Protein AF-A0A644Z2Z0-F1 (afdb_monomer)

Structure (mmCIF, N/CA/C/O backbone):
data_AF-A0A644Z2Z0-F1
#
_entry.id   AF-A0A644Z2Z0-F1
#
loop_
_atom_site.group_PDB
_atom_site.id
_atom_site.type_symbol
_atom_site.label_atom_id
_atom_site.label_alt_id
_atom_site.label_comp_id
_atom_site.l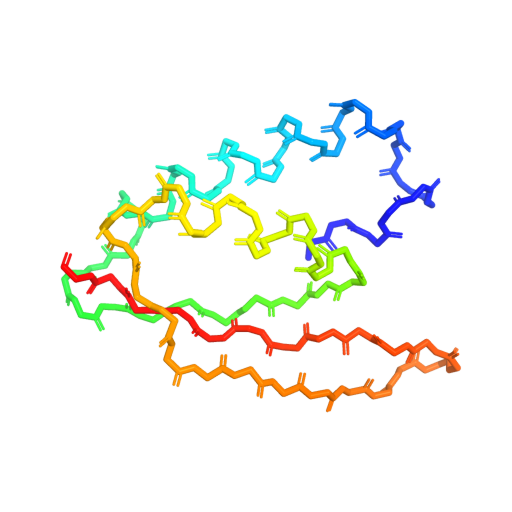abel_asym_id
_atom_site.label_entity_id
_atom_site.label_seq_id
_atom_site.pdbx_PDB_ins_code
_atom_site.Cartn_x
_atom_site.Cartn_y
_atom_site.Cartn_z
_atom_site.occupancy
_atom_site.B_iso_or_equiv
_atom_site.auth_seq_id
_atom_site.auth_comp_id
_atom_site.auth_asym_id
_atom_site.auth_atom_id
_atom_site.pdbx_PDB_model_num
ATOM 1 N N . MET A 1 1 ? 0.711 -5.336 -7.205 1.00 81.62 1 MET A N 1
ATOM 2 C CA . MET A 1 1 ? 0.386 -4.183 -8.087 1.00 81.62 1 MET A CA 1
ATOM 3 C C . MET A 1 1 ? 1.395 -4.147 -9.235 1.00 81.62 1 MET A C 1
ATOM 5 O O . MET A 1 1 ? 2.422 -4.803 -9.082 1.00 81.62 1 MET A O 1
ATOM 9 N N . PRO A 1 2 ? 1.140 -3.473 -10.376 1.00 80.25 2 PRO A N 1
ATOM 10 C CA . PRO A 1 2 ? 2.055 -3.505 -11.523 1.00 80.25 2 PRO A CA 1
ATOM 11 C C . PRO A 1 2 ? 3.484 -3.095 -11.160 1.00 80.25 2 PRO A C 1
ATOM 13 O O . PRO A 1 2 ? 3.691 -2.127 -10.429 1.00 80.25 2 PRO A O 1
ATOM 16 N N . PHE A 1 3 ? 4.465 -3.839 -11.673 1.00 73.75 3 PHE A N 1
ATOM 17 C CA . PHE A 1 3 ? 5.892 -3.716 -11.350 1.00 73.75 3 PHE A CA 1
ATOM 18 C C . PHE A 1 3 ? 6.565 -2.621 -12.200 1.00 73.75 3 PHE A C 1
ATOM 20 O O . PHE A 1 3 ? 7.550 -2.867 -12.899 1.00 73.75 3 PHE A O 1
ATOM 27 N N . GLY A 1 4 ? 5.999 -1.414 -12.167 1.00 68.06 4 GLY A N 1
ATOM 28 C CA . GLY A 1 4 ? 6.502 -0.243 -12.883 1.00 68.06 4 GLY A CA 1
ATOM 29 C C . GLY A 1 4 ? 6.461 -0.370 -14.408 1.00 68.06 4 GLY A C 1
ATOM 30 O O . GLY A 1 4 ? 5.538 -0.960 -14.969 1.00 68.06 4 GLY A O 1
ATOM 31 N N . ASN A 1 5 ? 7.476 0.174 -15.086 1.00 60.91 5 ASN A N 1
ATOM 32 C CA . ASN A 1 5 ? 7.541 0.332 -16.553 1.00 60.91 5 ASN A CA 1
ATOM 33 C C . ASN A 1 5 ? 7.499 -0.976 -17.370 1.00 60.91 5 ASN A C 1
ATOM 35 O O . ASN A 1 5 ? 7.499 -0.933 -18.596 1.00 60.91 5 ASN A O 1
ATOM 39 N N . ARG A 1 6 ? 7.495 -2.148 -16.723 1.00 65.38 6 ARG A N 1
ATOM 40 C CA . ARG A 1 6 ? 7.327 -3.438 -17.411 1.00 65.38 6 ARG A CA 1
ATOM 41 C C . ARG A 1 6 ? 5.881 -3.683 -17.848 1.00 65.38 6 ARG A C 1
ATOM 43 O O . ARG A 1 6 ? 5.650 -4.538 -18.695 1.00 65.38 6 ARG A O 1
ATOM 50 N N . VAL A 1 7 ? 4.921 -2.956 -17.269 1.00 62.03 7 VAL A N 1
ATOM 51 C CA . VAL A 1 7 ? 3.488 -3.109 -17.541 1.00 62.03 7 VAL A CA 1
ATOM 52 C C . VAL A 1 7 ? 2.828 -1.721 -17.499 1.00 62.03 7 VAL A C 1
ATOM 54 O O . VAL A 1 7 ? 2.315 -1.311 -16.465 1.00 62.03 7 VAL A O 1
ATOM 57 N N . GLY A 1 8 ? 2.883 -0.976 -18.610 1.00 64.44 8 GLY A N 1
ATOM 58 C CA . GLY A 1 8 ? 2.254 0.350 -18.762 1.00 64.44 8 GLY A CA 1
ATOM 59 C C . GLY A 1 8 ? 3.227 1.538 -18.791 1.00 64.44 8 GLY A C 1
ATOM 60 O O . GLY A 1 8 ? 4.429 1.388 -18.573 1.00 64.44 8 GLY A O 1
ATOM 61 N N . THR A 1 9 ? 2.705 2.733 -19.090 1.00 70.38 9 THR A N 1
ATOM 62 C CA . THR A 1 9 ? 3.459 3.996 -18.993 1.00 70.38 9 THR A CA 1
ATOM 63 C C . THR A 1 9 ? 3.447 4.522 -17.556 1.00 70.38 9 THR A C 1
ATOM 65 O O . THR A 1 9 ? 2.560 4.190 -16.768 1.00 70.38 9 THR A O 1
ATOM 68 N N . HIS A 1 10 ? 4.401 5.396 -17.219 1.00 70.81 10 HIS A N 1
ATOM 69 C CA . HIS A 1 10 ? 4.469 6.036 -15.900 1.00 70.81 10 HIS A CA 1
ATOM 70 C C . HIS A 1 10 ? 3.138 6.702 -15.502 1.00 70.81 10 HIS A C 1
ATOM 72 O O . HIS A 1 10 ? 2.612 6.426 -14.430 1.00 70.81 10 HIS A O 1
ATOM 78 N N . SER A 1 11 ? 2.530 7.475 -16.408 1.00 73.62 11 SER A N 1
ATOM 79 C CA . SER A 1 11 ? 1.258 8.177 -16.173 1.00 73.62 11 SER A CA 1
ATOM 80 C C . SER A 1 11 ? 0.057 7.248 -15.950 1.00 73.62 11 SER A C 1
ATOM 82 O O . SER A 1 11 ? -0.831 7.552 -15.147 1.00 73.62 11 SER A O 1
ATOM 84 N N . VAL A 1 12 ? 0.020 6.099 -16.633 1.00 78.38 12 VAL A N 1
ATOM 85 C CA . VAL A 1 12 ? -1.026 5.083 -16.432 1.00 78.38 12 VAL A CA 1
ATOM 86 C C . VAL A 1 12 ? -0.870 4.427 -15.062 1.00 78.38 12 VAL A C 1
ATOM 88 O O . VAL A 1 12 ? -1.860 4.240 -14.355 1.00 78.38 12 VAL A O 1
ATOM 91 N N . ASN A 1 13 ? 0.369 4.148 -14.650 1.00 81.50 13 ASN A N 1
ATOM 92 C CA . ASN A 1 13 ? 0.650 3.604 -13.326 1.00 81.50 13 ASN A CA 1
ATOM 93 C C . ASN A 1 13 ? 0.289 4.600 -12.216 1.00 81.50 13 ASN A C 1
ATOM 95 O O . ASN A 1 13 ? -0.334 4.201 -11.240 1.00 81.50 13 ASN A O 1
ATOM 99 N N . GLU A 1 14 ? 0.578 5.893 -12.363 1.00 88.94 14 GLU A N 1
ATOM 100 C CA . GLU A 1 14 ? 0.161 6.895 -11.370 1.00 88.94 14 GLU A CA 1
ATOM 101 C C . GLU A 1 14 ? -1.355 6.908 -11.151 1.00 88.94 14 GLU A C 1
ATOM 103 O O . GLU A 1 14 ? -1.819 6.849 -10.011 1.00 88.94 14 GLU A O 1
ATOM 108 N N . THR A 1 15 ? -2.127 6.935 -12.240 1.00 91.38 15 THR A N 1
ATOM 109 C CA . THR A 1 15 ? -3.593 6.935 -12.170 1.00 91.38 15 THR A CA 1
ATOM 110 C C . THR A 1 15 ? -4.125 5.663 -11.522 1.00 91.38 15 THR A C 1
ATOM 112 O O . THR A 1 15 ? -4.924 5.743 -10.592 1.00 91.38 15 THR A O 1
ATOM 115 N N . LEU A 1 16 ? -3.616 4.498 -11.927 1.00 91.69 16 LEU A N 1
ATOM 116 C CA . LEU A 1 16 ? -4.018 3.225 -11.338 1.00 91.69 16 LEU A CA 1
ATOM 117 C C . LEU A 1 16 ? -3.741 3.170 -9.830 1.00 91.69 16 LEU A C 1
ATOM 119 O O . LEU A 1 16 ? -4.599 2.730 -9.069 1.00 91.69 16 LEU A O 1
ATOM 123 N N . TYR A 1 17 ? -2.550 3.585 -9.393 1.00 94.19 17 TYR A N 1
ATOM 124 C CA . TYR A 1 17 ? -2.172 3.524 -7.981 1.00 94.19 17 TYR A CA 1
ATOM 125 C C . TYR A 1 17 ? -3.020 4.472 -7.133 1.00 94.19 17 TYR A C 1
ATOM 127 O O . TYR A 1 17 ? -3.485 4.069 -6.066 1.00 94.19 17 TYR A O 1
ATOM 135 N N . ARG A 1 18 ? -3.252 5.698 -7.614 1.00 95.25 18 ARG A N 1
ATOM 136 C CA . ARG A 1 18 ? -4.121 6.672 -6.948 1.00 95.25 18 ARG A CA 1
ATOM 137 C C . ARG A 1 18 ? -5.533 6.125 -6.781 1.00 95.25 18 ARG A C 1
ATOM 139 O O . ARG A 1 18 ? -6.051 6.090 -5.668 1.00 95.25 18 ARG A O 1
ATOM 146 N N . ASP A 1 19 ? -6.135 5.681 -7.879 1.00 95.56 19 ASP A N 1
ATOM 147 C CA . ASP A 1 19 ? -7.537 5.273 -7.896 1.00 95.56 19 ASP A CA 1
ATOM 148 C C . ASP A 1 19 ? -7.737 3.978 -7.089 1.00 95.56 19 ASP A C 1
ATOM 150 O O . ASP A 1 19 ? -8.728 3.837 -6.371 1.00 95.56 19 ASP A O 1
ATOM 154 N N . PHE A 1 20 ? -6.760 3.063 -7.122 1.00 95.62 20 PHE A N 1
ATOM 155 C CA . PHE A 1 20 ? -6.751 1.870 -6.275 1.00 95.62 20 PHE A CA 1
ATOM 156 C C . PHE A 1 20 ? -6.697 2.220 -4.784 1.00 95.62 20 PHE A C 1
ATOM 158 O O . PHE A 1 20 ? -7.512 1.713 -4.011 1.00 95.62 20 PHE A O 1
ATOM 165 N N . VAL A 1 21 ? -5.768 3.091 -4.369 1.00 96.94 21 VAL A N 1
ATOM 166 C CA . VAL A 1 21 ? -5.657 3.514 -2.964 1.00 96.94 21 VAL A CA 1
ATOM 167 C C . VAL A 1 21 ? -6.948 4.185 -2.499 1.00 96.94 21 VAL A C 1
ATOM 169 O O . VAL A 1 21 ? -7.449 3.849 -1.430 1.00 96.94 21 VAL A O 1
ATOM 172 N N . HIS A 1 22 ? -7.544 5.038 -3.331 1.00 97.31 22 HIS A N 1
ATOM 173 C CA . HIS A 1 22 ? -8.805 5.708 -3.014 1.00 97.31 22 HIS A CA 1
ATOM 174 C C . HIS A 1 22 ? -10.012 4.749 -2.937 1.00 97.31 22 HIS A C 1
ATOM 176 O O . HIS A 1 22 ? -11.019 5.031 -2.281 1.00 97.31 22 HIS A O 1
ATOM 182 N N . ALA A 1 23 ? -9.940 3.590 -3.597 1.00 97.50 23 ALA A N 1
ATOM 183 C CA . ALA A 1 23 ? -10.977 2.564 -3.534 1.00 97.50 23 ALA A CA 1
ATOM 184 C C . ALA A 1 23 ? -10.858 1.653 -2.299 1.00 97.50 23 ALA A C 1
ATOM 186 O O . ALA A 1 23 ? -11.879 1.146 -1.830 1.00 97.50 23 ALA A O 1
ATOM 187 N N . LEU A 1 24 ? -9.656 1.456 -1.742 1.00 97.12 24 LEU A N 1
ATOM 188 C CA . LEU A 1 24 ? -9.415 0.550 -0.606 1.00 97.12 24 LEU A CA 1
ATOM 189 C C . LEU A 1 24 ? -10.359 0.760 0.594 1.00 97.12 24 LEU A C 1
ATOM 191 O O . LEU A 1 24 ? -10.880 -0.239 1.096 1.00 97.12 24 LEU A O 1
ATOM 195 N N . PRO A 1 25 ? -10.665 1.992 1.041 1.00 97.56 25 PRO A N 1
ATOM 196 C CA . PRO A 1 25 ? -11.580 2.210 2.161 1.00 97.56 25 PRO A CA 1
ATOM 197 C C . PRO A 1 25 ? -12.994 1.688 1.891 1.00 97.56 25 PRO A C 1
ATOM 199 O O . PRO A 1 25 ? -13.704 1.331 2.823 1.00 97.56 25 PRO A O 1
ATOM 202 N N . LYS A 1 26 ? -13.416 1.609 0.624 1.00 97.31 26 LYS A N 1
ATOM 203 C CA . LYS A 1 26 ? -14.724 1.058 0.233 1.00 97.31 26 LYS A CA 1
ATOM 204 C C . LYS A 1 26 ? -14.724 -0.473 0.202 1.00 97.31 26 LYS A C 1
ATOM 206 O O . LYS A 1 26 ? -15.786 -1.075 0.309 1.00 97.31 26 LYS A O 1
ATOM 211 N N . LEU A 1 27 ? -13.550 -1.089 0.053 1.00 96.88 27 LEU A N 1
ATOM 212 C CA . LEU A 1 27 ? -13.369 -2.541 -0.041 1.00 96.88 27 LEU A CA 1
ATOM 213 C C . LEU A 1 27 ? -13.074 -3.191 1.316 1.00 96.88 27 LEU A C 1
ATOM 215 O O . LEU A 1 27 ? -13.401 -4.356 1.530 1.00 96.88 27 LEU A O 1
ATOM 219 N N . LEU A 1 28 ? -12.445 -2.454 2.231 1.00 97.69 28 LEU A N 1
ATOM 220 C CA . LEU A 1 28 ? -12.088 -2.938 3.560 1.00 97.69 28 LEU A CA 1
ATOM 221 C C . LEU A 1 28 ? -13.200 -2.633 4.564 1.00 97.69 28 LEU A C 1
ATOM 223 O O . LEU A 1 28 ? -13.711 -1.517 4.605 1.00 97.69 28 LEU A O 1
ATOM 227 N N . ALA A 1 29 ? -13.532 -3.586 5.435 1.00 97.31 29 ALA A N 1
ATOM 228 C CA . ALA A 1 29 ? -14.320 -3.295 6.634 1.00 97.31 29 ALA A CA 1
ATOM 229 C C . ALA A 1 29 ? -13.559 -2.331 7.570 1.00 97.31 29 ALA A C 1
ATOM 231 O O . ALA A 1 29 ? -12.344 -2.170 7.440 1.00 97.31 29 ALA A O 1
ATOM 232 N N . SER A 1 30 ? -14.251 -1.703 8.527 1.00 96.12 30 SER A N 1
ATOM 233 C CA . SER A 1 30 ? -13.586 -0.911 9.578 1.00 96.12 30 SER A CA 1
ATOM 234 C C . SER A 1 30 ? -12.559 -1.773 10.325 1.00 96.12 30 SER A C 1
ATOM 236 O O . SER A 1 30 ? -12.860 -2.909 10.693 1.00 96.12 30 SER A O 1
ATOM 238 N N . GLY A 1 31 ? -11.328 -1.276 10.478 1.00 97.25 31 GLY A N 1
ATOM 239 C CA . GLY A 1 31 ? -10.202 -2.041 11.024 1.00 97.25 31 GLY A CA 1
ATOM 240 C C . GLY A 1 31 ? -9.633 -3.125 10.095 1.00 97.25 31 GLY A C 1
ATOM 241 O O . GLY A 1 31 ? -8.668 -3.794 10.468 1.00 97.25 31 GLY A O 1
ATOM 242 N N . GLY A 1 32 ? -10.198 -3.301 8.897 1.00 98.19 32 GLY A N 1
ATOM 243 C CA . GLY A 1 32 ? -9.755 -4.267 7.896 1.00 98.19 32 GLY A CA 1
ATOM 244 C C . GLY A 1 32 ? -8.344 -3.976 7.386 1.00 98.19 32 GLY A C 1
ATOM 245 O O . GLY A 1 32 ? -7.889 -2.832 7.392 1.00 98.19 32 GLY A O 1
ATOM 246 N N . ILE A 1 33 ? -7.653 -5.026 6.941 1.00 98.25 33 ILE A N 1
ATOM 247 C CA . ILE A 1 33 ? -6.247 -4.977 6.531 1.00 98.25 33 ILE A CA 1
ATOM 248 C C . ILE A 1 33 ? -6.124 -5.260 5.034 1.00 98.25 33 ILE A C 1
ATOM 250 O O . ILE A 1 33 ? -6.734 -6.200 4.530 1.00 98.25 33 ILE A O 1
ATOM 254 N N . ALA A 1 34 ?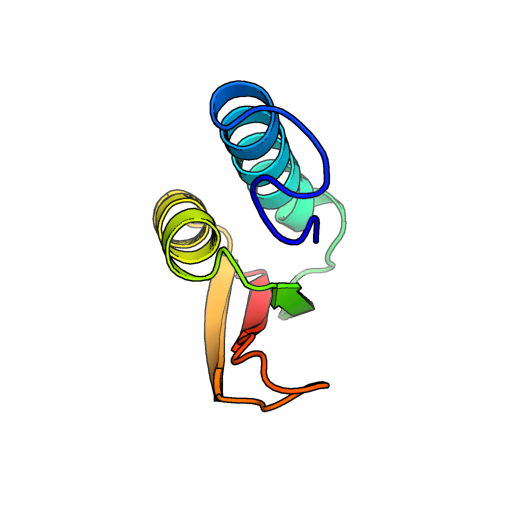 -5.270 -4.502 4.349 1.00 97.94 34 ALA A N 1
ATOM 255 C CA . ALA A 1 34 ? -4.751 -4.859 3.034 1.00 97.94 34 ALA A CA 1
ATOM 256 C C . ALA A 1 34 ? 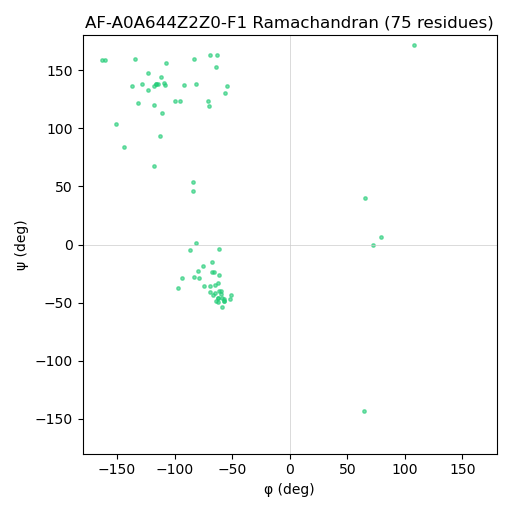-3.232 -5.061 3.098 1.00 97.94 34 ALA A C 1
ATOM 258 O O . ALA A 1 34 ? -2.513 -4.281 3.722 1.00 97.94 34 ALA A O 1
ATOM 259 N N . VAL A 1 35 ? -2.750 -6.106 2.424 1.00 97.69 35 VAL A N 1
ATOM 260 C CA . VAL A 1 35 ? -1.323 -6.399 2.246 1.00 97.69 35 VAL A CA 1
ATOM 261 C C . VAL A 1 35 ? -0.985 -6.177 0.779 1.00 97.69 35 VAL A C 1
ATOM 263 O O . VAL A 1 35 ? -1.490 -6.871 -0.102 1.00 97.69 35 VAL A O 1
ATOM 266 N N . LEU A 1 36 ? -0.165 -5.169 0.510 1.00 96.50 36 LEU A N 1
ATOM 267 C CA . LEU A 1 36 ? 0.154 -4.698 -0.831 1.00 96.50 36 LEU A CA 1
ATOM 268 C C . LEU A 1 36 ? 1.595 -5.064 -1.173 1.00 96.50 36 LEU A C 1
ATOM 270 O O . LEU A 1 36 ? 2.480 -4.933 -0.339 1.00 96.50 36 LEU A O 1
ATOM 274 N N . TYR A 1 37 ? 1.830 -5.498 -2.408 1.00 94.62 37 TYR A N 1
ATOM 275 C CA . TYR A 1 37 ? 3.144 -5.940 -2.876 1.00 94.62 37 TYR A CA 1
ATOM 276 C C . TYR A 1 37 ? 3.486 -5.291 -4.217 1.00 94.62 37 TYR A C 1
ATOM 278 O O . TYR A 1 37 ? 2.711 -5.403 -5.181 1.00 94.62 37 TYR A O 1
ATOM 286 N N . THR A 1 38 ? 4.606 -4.562 -4.271 1.00 92.50 38 THR A N 1
ATOM 287 C CA . THR A 1 38 ? 5.040 -3.842 -5.479 1.00 92.50 38 THR A CA 1
ATOM 288 C C . THR A 1 38 ? 6.512 -3.410 -5.460 1.00 92.50 38 THR A C 1
ATOM 290 O O . THR A 1 38 ? 7.113 -3.236 -4.401 1.00 92.50 38 THR A O 1
ATOM 293 N N . MET A 1 39 ? 7.069 -3.162 -6.650 1.00 90.75 39 MET A N 1
ATOM 294 C CA . MET A 1 39 ? 8.335 -2.442 -6.852 1.0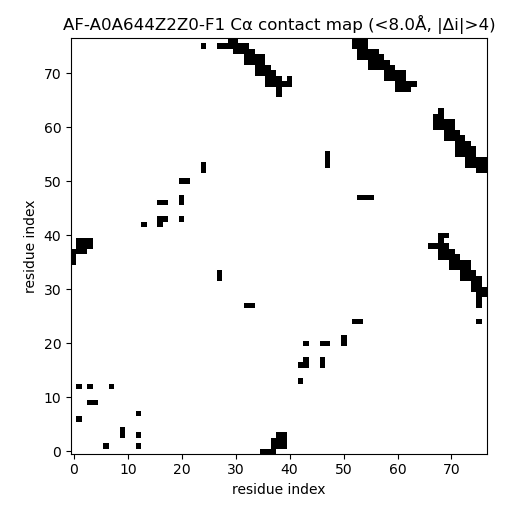0 90.75 39 MET A CA 1
ATOM 295 C C . MET A 1 39 ? 8.183 -0.919 -6.732 1.00 90.75 39 MET A C 1
ATOM 297 O O . MET A 1 39 ? 9.113 -0.235 -6.305 1.00 90.75 39 MET A O 1
ATOM 301 N N . GLU A 1 40 ? 7.001 -0.385 -7.045 1.00 90.81 40 GLU A N 1
ATOM 302 C CA . GLU A 1 40 ? 6.682 1.052 -7.035 1.00 90.81 40 GLU A CA 1
ATOM 303 C C . GLU A 1 40 ? 6.302 1.538 -5.625 1.00 90.81 40 GLU A C 1
ATOM 305 O O . GLU A 1 40 ? 5.306 2.228 -5.407 1.00 90.81 40 GLU A O 1
ATOM 310 N N . HIS A 1 41 ? 7.083 1.140 -4.621 1.00 91.12 41 HIS A N 1
ATOM 311 C CA . HIS A 1 41 ? 6.782 1.402 -3.211 1.00 91.12 41 HIS A CA 1
ATOM 312 C C . HIS A 1 41 ? 6.734 2.900 -2.880 1.00 91.12 41 HIS A C 1
ATOM 314 O O . HIS A 1 41 ? 5.925 3.325 -2.057 1.00 91.12 41 HIS A O 1
ATOM 320 N N . LYS A 1 42 ? 7.558 3.720 -3.549 1.00 91.44 42 LYS A N 1
ATOM 321 C CA . LYS A 1 42 ? 7.536 5.184 -3.398 1.00 91.44 42 LYS A CA 1
ATOM 322 C C . LYS A 1 42 ? 6.209 5.769 -3.872 1.00 91.44 42 LYS A C 1
ATOM 324 O O . LYS A 1 42 ? 5.593 6.529 -3.134 1.00 91.44 42 LYS A O 1
ATOM 329 N N . LEU A 1 43 ? 5.753 5.367 -5.060 1.00 92.19 43 LEU A N 1
ATOM 330 C CA . LEU A 1 43 ? 4.483 5.815 -5.628 1.00 92.19 43 LEU A CA 1
ATOM 331 C C . LEU A 1 43 ? 3.300 5.380 -4.758 1.00 92.19 43 LEU A C 1
ATOM 333 O O . LEU A 1 43 ? 2.441 6.192 -4.424 1.00 92.19 43 LEU A O 1
ATOM 337 N N . LEU A 1 44 ? 3.299 4.115 -4.328 1.00 94.69 44 LEU A N 1
ATOM 338 C CA . LEU A 1 44 ? 2.293 3.600 -3.404 1.00 94.69 44 LEU A CA 1
ATOM 339 C C . LEU A 1 44 ? 2.262 4.411 -2.100 1.00 94.69 44 LEU A C 1
ATOM 341 O O . LEU A 1 44 ? 1.195 4.826 -1.660 1.00 94.69 44 LEU A O 1
ATOM 345 N N . THR A 1 45 ? 3.428 4.686 -1.512 1.00 94.75 45 THR A N 1
ATOM 346 C CA . THR A 1 45 ? 3.544 5.464 -0.269 1.00 94.75 45 THR A CA 1
ATOM 347 C C . THR A 1 45 ? 3.010 6.884 -0.431 1.00 94.75 45 THR A C 1
ATOM 349 O O . THR A 1 45 ? 2.348 7.387 0.475 1.00 94.75 45 THR A O 1
ATOM 352 N N . THR A 1 46 ? 3.269 7.532 -1.571 1.00 95.50 46 THR A N 1
ATOM 353 C CA . THR A 1 46 ? 2.746 8.872 -1.869 1.00 95.50 46 THR A CA 1
ATOM 354 C C . THR A 1 46 ? 1.224 8.902 -1.795 1.00 95.50 46 THR A C 1
ATOM 356 O O . THR A 1 46 ? 0.670 9.755 -1.105 1.00 95.50 46 THR A O 1
ATOM 359 N N . PHE A 1 47 ? 0.543 7.953 -2.441 1.00 96.50 47 PHE A N 1
ATOM 360 C CA . PHE A 1 47 ? -0.920 7.933 -2.432 1.00 96.50 47 PHE A CA 1
ATOM 361 C C . PHE A 1 47 ? -1.503 7.455 -1.105 1.00 96.50 47 PHE A C 1
ATOM 363 O O . PHE A 1 47 ? -2.497 8.016 -0.660 1.00 96.50 47 PHE A O 1
ATOM 370 N N . LEU A 1 48 ? -0.869 6.495 -0.423 1.00 97.12 48 LEU A N 1
ATOM 371 C CA . LEU A 1 48 ? -1.302 6.076 0.915 1.00 97.12 48 LEU A CA 1
ATOM 372 C C . LEU A 1 48 ? -1.266 7.235 1.918 1.00 97.12 48 LEU A C 1
ATOM 374 O O . LEU A 1 48 ? -2.187 7.382 2.709 1.00 97.12 48 LEU A O 1
ATOM 378 N N . LYS A 1 49 ? -0.243 8.096 1.861 1.00 96.25 49 LYS A N 1
ATOM 379 C CA . LYS A 1 49 ? -0.159 9.296 2.712 1.00 96.25 49 LYS A CA 1
ATOM 380 C C . LYS A 1 49 ? -1.242 10.335 2.412 1.00 96.25 49 LYS A C 1
ATOM 382 O O . LYS A 1 49 ? -1.534 11.155 3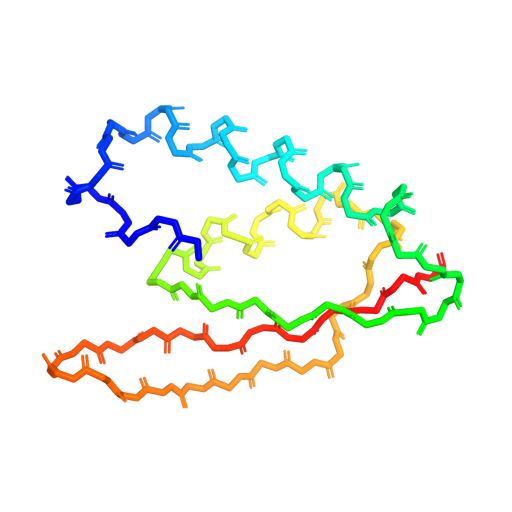.276 1.00 96.25 49 LYS A O 1
ATOM 387 N N . ALA A 1 50 ? -1.797 10.324 1.203 1.00 96.62 50 ALA A N 1
ATOM 388 C CA . ALA A 1 50 ? -2.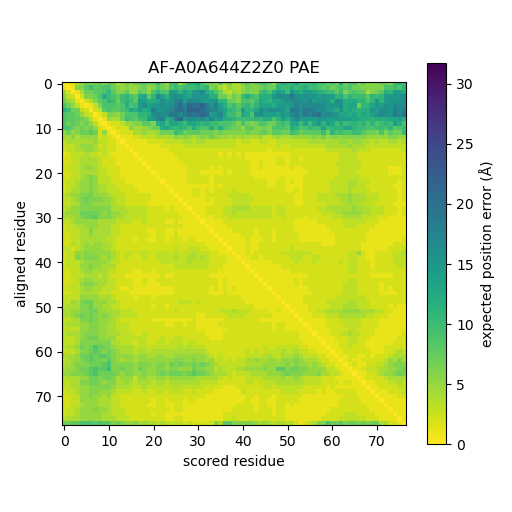868 11.225 0.789 1.00 96.62 50 ALA A CA 1
ATOM 389 C C . ALA A 1 50 ? -4.273 10.695 1.135 1.00 96.62 50 ALA A C 1
ATOM 391 O O . ALA A 1 50 ? -5.247 11.413 0.926 1.00 96.62 50 ALA A O 1
ATOM 392 N N . GLU A 1 51 ? -4.388 9.470 1.662 1.00 97.56 51 GLU A N 1
ATOM 393 C CA . GLU A 1 51 ? -5.663 8.824 1.976 1.00 97.56 51 GLU A CA 1
ATOM 394 C C . GLU A 1 51 ? -5.831 8.665 3.502 1.00 97.56 51 GLU A C 1
ATOM 396 O O . GLU A 1 51 ? -5.364 7.682 4.080 1.00 97.56 51 GLU A O 1
ATOM 401 N N . PRO A 1 52 ? -6.491 9.618 4.190 1.00 96.50 52 PRO A N 1
ATOM 402 C CA . PRO A 1 52 ? -6.543 9.667 5.657 1.00 96.50 52 PRO A CA 1
ATOM 403 C C . PRO A 1 52 ? -7.341 8.521 6.292 1.00 96.50 52 PRO A C 1
ATOM 405 O O . PRO A 1 52 ? -7.230 8.284 7.491 1.00 96.5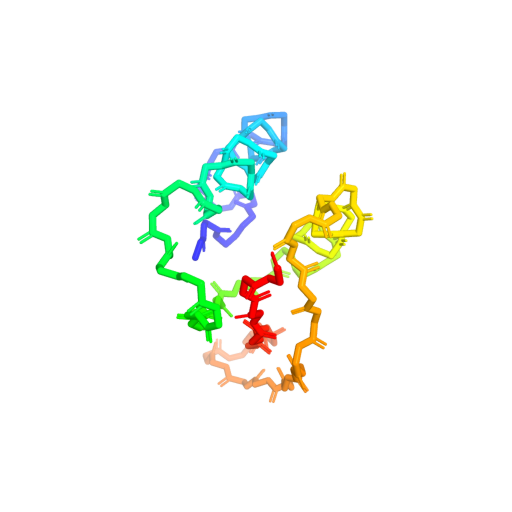0 52 PRO A O 1
ATOM 408 N N . SER A 1 53 ? -8.145 7.811 5.499 1.00 97.62 53 SER A N 1
ATOM 409 C CA . SER A 1 53 ? -8.918 6.644 5.935 1.00 97.62 53 SER A CA 1
ATOM 410 C C . SER A 1 53 ? -8.093 5.348 5.980 1.00 97.62 53 SER A C 1
ATOM 412 O O . SER A 1 53 ? -8.613 4.283 6.328 1.00 97.62 53 SER A O 1
ATOM 414 N N . LEU A 1 54 ? -6.800 5.420 5.649 1.00 98.25 54 LEU A N 1
ATOM 415 C CA . LEU A 1 54 ? -5.855 4.314 5.727 1.00 98.25 54 LEU A CA 1
ATOM 416 C C . LEU A 1 54 ? -4.667 4.690 6.618 1.00 98.25 54 LEU A C 1
ATOM 418 O O . LEU A 1 54 ? -4.035 5.727 6.450 1.00 98.25 54 LEU A O 1
ATOM 422 N N . ALA A 1 55 ? -4.306 3.795 7.529 1.00 97.69 55 ALA A N 1
ATOM 423 C CA . ALA A 1 55 ? -3.093 3.891 8.327 1.00 97.69 55 ALA A CA 1
ATOM 424 C C . ALA A 1 55 ? -2.074 2.840 7.881 1.00 97.69 55 ALA A C 1
ATOM 426 O O . ALA A 1 55 ? -2.414 1.674 7.666 1.00 97.69 55 ALA A O 1
ATOM 427 N N . LEU A 1 56 ? -0.804 3.235 7.785 1.00 97.50 56 LEU A N 1
ATOM 428 C CA . LEU A 1 56 ? 0.298 2.298 7.586 1.00 97.50 56 LEU A CA 1
ATOM 429 C C . LEU A 1 56 ? 0.497 1.476 8.867 1.00 97.50 56 LEU A C 1
ATOM 431 O O . LEU A 1 56 ? 0.788 2.032 9.922 1.00 97.50 56 LEU A O 1
ATOM 435 N N . ALA A 1 57 ? 0.351 0.157 8.767 1.00 97.31 57 ALA A N 1
ATOM 436 C CA . ALA A 1 57 ? 0.521 -0.765 9.886 1.00 97.31 57 ALA A CA 1
ATOM 437 C C . ALA A 1 57 ? 1.922 -1.394 9.915 1.00 97.31 57 ALA A C 1
ATOM 439 O O . ALA A 1 57 ? 2.477 -1.597 10.991 1.00 97.31 57 ALA A O 1
ATOM 440 N N . ALA A 1 58 ? 2.491 -1.710 8.749 1.00 97.44 58 ALA A N 1
ATOM 441 C CA . ALA A 1 58 ? 3.846 -2.241 8.629 1.00 97.44 58 ALA A CA 1
ATOM 442 C C . ALA A 1 58 ? 4.394 -2.060 7.208 1.00 97.44 58 ALA A C 1
ATOM 444 O O . ALA A 1 58 ? 3.639 -1.962 6.240 1.00 97.44 58 ALA A O 1
ATOM 445 N N . GLU A 1 59 ? 5.716 -2.089 7.078 1.00 97.06 59 GLU A N 1
ATOM 446 C CA . GLU A 1 59 ? 6.404 -2.192 5.796 1.00 97.06 59 GLU A CA 1
ATOM 447 C C . GLU A 1 59 ? 7.559 -3.189 5.926 1.00 97.06 59 GLU A C 1
ATOM 449 O O . GLU A 1 59 ? 8.283 -3.176 6.921 1.00 97.06 59 GLU A O 1
ATOM 454 N N . LEU A 1 60 ? 7.717 -4.066 4.934 1.00 96.94 60 LEU A N 1
ATOM 455 C CA . LEU A 1 60 ? 8.779 -5.062 4.888 1.00 96.94 60 LEU A CA 1
ATOM 456 C C . LEU A 1 60 ? 9.512 -4.994 3.551 1.00 96.94 60 LEU A C 1
ATOM 458 O O . LEU A 1 60 ? 8.897 -4.888 2.485 1.00 96.94 60 LEU A O 1
ATOM 462 N N . THR A 1 61 ? 10.835 -5.104 3.617 1.00 95.06 61 THR A N 1
ATOM 463 C CA . THR A 1 61 ? 11.682 -5.314 2.441 1.00 95.06 61 THR A CA 1
ATOM 464 C C . THR A 1 61 ? 11.668 -6.791 2.078 1.00 95.06 61 THR A C 1
ATOM 466 O O . THR A 1 61 ? 11.757 -7.650 2.954 1.00 95.06 61 THR A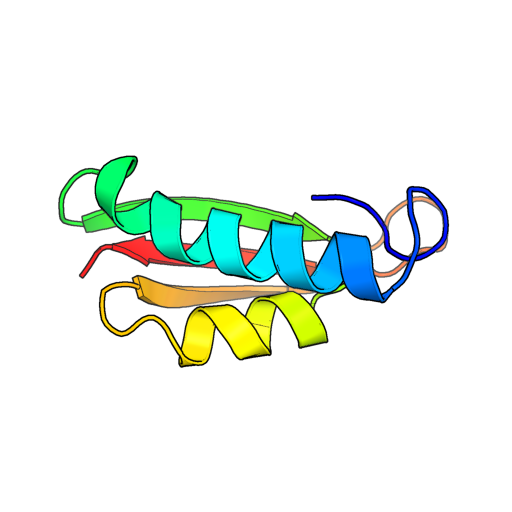 O 1
ATOM 469 N N . THR A 1 62 ? 11.575 -7.086 0.787 1.00 94.62 62 THR A N 1
ATOM 470 C CA . THR A 1 62 ? 11.611 -8.454 0.265 1.00 94.62 62 THR A CA 1
ATOM 471 C C . THR A 1 62 ? 12.542 -8.535 -0.931 1.00 94.62 62 THR A C 1
ATOM 473 O O . THR A 1 62 ? 12.824 -7.519 -1.564 1.00 94.62 62 THR A O 1
ATOM 476 N N . GLU A 1 63 ? 12.998 -9.743 -1.236 1.00 93.06 63 GLU A N 1
ATOM 477 C CA . GLU A 1 63 ? 13.726 -10.065 -2.458 1.00 93.06 63 GLU A CA 1
ATOM 478 C C . GLU A 1 63 ? 12.885 -11.056 -3.271 1.00 93.06 63 GLU A C 1
ATOM 480 O O . GLU A 1 63 ? 12.249 -11.947 -2.702 1.00 93.06 63 GLU A O 1
ATOM 485 N N . ALA A 1 64 ? 12.828 -10.863 -4.588 1.00 88.25 64 ALA A N 1
ATOM 486 C CA . ALA A 1 64 ? 12.175 -11.789 -5.504 1.00 88.25 64 ALA A CA 1
ATOM 487 C C . ALA A 1 64 ? 12.820 -11.747 -6.897 1.00 88.25 64 ALA A C 1
ATOM 489 O O . ALA A 1 64 ? 12.556 -10.839 -7.691 1.00 88.25 64 ALA A O 1
ATOM 490 N N . GLY A 1 65 ? 13.631 -12.755 -7.219 1.00 88.44 65 GLY A N 1
ATOM 491 C CA . GLY A 1 65 ? 14.215 -12.925 -8.553 1.00 88.44 65 GLY A CA 1
ATOM 492 C C . GLY A 1 65 ? 15.190 -11.809 -8.943 1.00 88.44 65 GLY A C 1
ATOM 493 O O . GLY A 1 65 ? 15.165 -11.334 -10.078 1.00 88.44 65 GLY A O 1
ATOM 494 N N . GLY A 1 66 ? 16.010 -11.353 -7.996 1.00 90.44 66 GLY A N 1
ATOM 495 C CA . GLY A 1 66 ? 16.956 -10.246 -8.145 1.00 90.44 66 GLY A CA 1
ATOM 496 C C . GLY A 1 66 ? 16.318 -8.859 -8.034 1.00 90.44 66 GLY A C 1
ATOM 497 O O . GLY A 1 66 ? 16.982 -7.852 -8.284 1.00 90.44 66 GLY A O 1
ATOM 498 N N . LEU A 1 67 ? 15.032 -8.782 -7.687 1.00 88.69 67 LEU A N 1
ATOM 499 C CA . LEU A 1 67 ? 14.306 -7.533 -7.473 1.00 88.69 67 LEU A CA 1
ATOM 500 C C . LEU A 1 67 ? 14.039 -7.318 -5.985 1.00 88.69 67 LEU A C 1
ATOM 502 O O . LEU A 1 67 ? 13.942 -8.277 -5.229 1.00 88.69 67 LEU A O 1
ATOM 506 N N . ASN A 1 68 ? 13.850 -6.057 -5.588 1.00 91.69 68 ASN A N 1
ATOM 507 C CA . ASN A 1 68 ? 13.606 -5.668 -4.196 1.00 91.69 68 ASN A CA 1
ATOM 508 C C . ASN A 1 68 ? 12.230 -5.002 -4.007 1.00 91.69 68 ASN A C 1
ATOM 510 O O . ASN A 1 68 ? 12.161 -3.789 -3.769 1.00 91.69 68 ASN A O 1
ATOM 514 N N . PRO A 1 69 ? 11.119 -5.740 -4.174 1.00 93.06 69 PRO A N 1
ATOM 515 C CA . PRO A 1 69 ? 9.796 -5.202 -3.903 1.00 93.06 69 PRO A CA 1
ATOM 516 C C . PRO A 1 69 ? 9.592 -4.985 -2.401 1.00 93.06 69 PRO A C 1
ATOM 518 O O . PRO A 1 69 ? 10.309 -5.528 -1.554 1.00 93.06 69 PRO A O 1
ATOM 521 N N . ARG A 1 70 ? 8.580 -4.185 -2.065 1.00 95.12 70 ARG A N 1
ATOM 522 C CA . ARG A 1 70 ? 8.133 -4.014 -0.683 1.00 95.12 70 ARG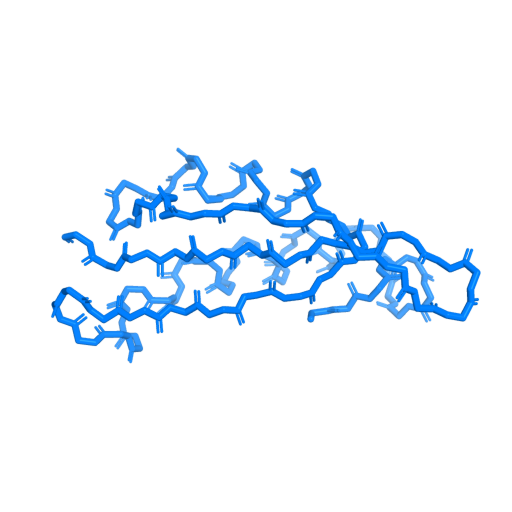 A CA 1
ATOM 523 C C . ARG A 1 70 ? 6.761 -4.618 -0.473 1.00 95.12 70 ARG A C 1
ATOM 525 O O . ARG A 1 70 ? 5.894 -4.540 -1.347 1.00 95.12 70 ARG A O 1
ATOM 532 N N . VAL A 1 71 ? 6.585 -5.174 0.719 1.00 97.19 71 VAL A N 1
ATOM 533 C CA . VAL A 1 71 ? 5.280 -5.503 1.283 1.00 97.19 71 VAL A CA 1
ATOM 534 C C . VAL A 1 71 ? 4.853 -4.340 2.171 1.00 97.19 71 VAL A C 1
ATOM 536 O O . VAL A 1 71 ? 5.563 -3.980 3.105 1.00 97.19 71 VAL A O 1
ATOM 539 N N . THR A 1 72 ? 3.690 -3.762 1.902 1.00 97.88 72 THR A N 1
ATOM 540 C CA . THR A 1 72 ? 3.107 -2.662 2.674 1.00 97.88 72 THR A CA 1
ATOM 541 C C . THR A 1 72 ? 1.783 -3.127 3.263 1.00 97.88 72 THR A C 1
ATOM 543 O O . THR A 1 72 ? 0.870 -3.500 2.528 1.00 97.88 72 THR A O 1
ATOM 546 N N . VAL A 1 73 ? 1.669 -3.116 4.588 1.00 98.12 73 VAL A N 1
ATOM 547 C CA . VAL A 1 73 ? 0.446 -3.481 5.308 1.00 98.12 73 VAL A CA 1
ATOM 548 C C . VAL A 1 73 ? -0.273 -2.205 5.713 1.00 98.12 73 VAL A C 1
ATOM 550 O O . VAL A 1 73 ? 0.302 -1.366 6.408 1.00 98.12 73 VAL A O 1
ATOM 553 N N . VAL A 1 74 ? -1.531 -2.066 5.309 1.00 98.06 74 VAL A N 1
ATOM 554 C CA . VAL A 1 74 ? -2.372 -0.911 5.641 1.00 98.06 74 VAL A CA 1
ATOM 555 C C . VAL A 1 74 ? -3.649 -1.355 6.333 1.00 98.06 74 VAL A C 1
ATOM 557 O O . VAL A 1 74 ? -4.172 -2.434 6.058 1.00 98.06 74 VAL A O 1
ATOM 560 N N . ARG A 1 75 ? -4.146 -0.517 7.238 1.00 98.31 75 ARG A N 1
ATOM 561 C CA . ARG A 1 75 ? -5.385 -0.722 7.985 1.00 98.31 75 ARG A CA 1
ATOM 562 C C . ARG A 1 75 ? -6.375 0.382 7.648 1.00 98.31 75 ARG A C 1
ATOM 564 O O . ARG A 1 75 ? -5.986 1.545 7.656 1.00 98.31 75 ARG A O 1
ATOM 571 N N . ARG A 1 76 ? -7.645 0.040 7.427 1.00 98.25 76 ARG A N 1
ATOM 572 C CA . ARG A 1 76 ? -8.721 1.037 7.387 1.00 98.25 76 ARG A CA 1
ATOM 573 C C . ARG A 1 76 ? -8.983 1.574 8.793 1.00 98.25 76 ARG A C 1
ATOM 575 O O . ARG A 1 76 ? -9.262 0.779 9.696 1.00 98.25 76 ARG A O 1
ATOM 582 N N . VAL A 1 77 ? -8.894 2.891 8.949 1.00 95.12 77 VAL A N 1
ATOM 583 C CA . VAL A 1 77 ? -9.202 3.617 10.192 1.00 95.12 77 VAL A CA 1
ATOM 584 C C . VAL A 1 77 ? -10.569 4.279 10.143 1.00 95.12 77 VAL A C 1
ATOM 586 O O . VAL A 1 77 ? -11.070 4.543 9.024 1.00 95.12 77 VAL A O 1
#

Organism: NCBI:txid1076179

Nearest PDB structures (foldseek):
  6q56-assembly4_D  TM=7.239E-01  e=4.052E-02  Bacillus subtilis subsp. subtilis str. 168
  3ku1-assembly2_B  TM=7.095E-01  e=9.768E-02  Streptococcus pneumoniae
  7o4o-assembly1_A  TM=7.354E-01  e=1.424E-01  Staphylococcus aureus
  2vzy-assembly1_C  TM=4.848E-01  e=8.089E-02  Mycobacterium tuberculosis H37Rv
  8k1r-assembly1_A  TM=5.526E-01  e=2.077E-01  Spirochaeta thermophila DSM 6578

InterPro domains:
  IPR000241 Ribosomal RNA large subunit methyltransferase K/L-like, methyltransferase domain [PF01170] (1-51)
  IPR029063 S-adenosyl-L-methionine-dependent methyltransferase superfamily [G3DSA:3.40.50.150] (1-77)

Mean predicted aligned error: 3.73 Å

Radius of gyration: 12.34 Å; Cα contacts (8 Å, |Δi|>4): 113; chains: 1; bounding box: 32×24×30 Å

pLDDT: mean 91.32, std 9.68, range [60.91, 98.31]

Sequence (77 aa):
MPFGNRVGTHSVNETLYRDFVHALPKLLASGGIAVLYTMEHKLLTTFLKAEPSLALAAELTTEAGGLNPRVTVVRRV

Foldseek 3Di:
DDAPPVPDDPVVVLVVLLVVLVCVLVVADAFGKDKDKYLVVVSNVVNQVVHPQKDWPDKDWDDDPNGIIMITMITGD

Secondary structure (DSSP, 8-state):
---GGGSS-HHHHHHHHHHHHHHHHHHSPTT-EEEEEES-HHHHHHHHHT-TTEEEEEEEE--BTTB--EEEEEEE-

Solvent-accessible surface area (backbone atoms only — not comparable to full-atom values): 4437 Å² total; per-residue (Å²): 94,71,63,44,78,84,62,58,53,71,71,57,49,53,52,51,50,42,55,50,55,71,43,44,60,81,74,40,54,89,70,27,76,49,83,42,51,28,60,46,48,69,62,51,50,56,41,46,74,73,36,86,49,45,41,85,74,47,75,44,86,45,78,60,95,95,37,72,31,33,41,40,32,35,28,28,99